Protein AF-A0A8S4EJ00-F1 (afdb_monomer_lite)

pLDDT: mean 72.22, std 15.59, range [40.72, 89.31]

Structure (mmCIF, N/CA/C/O backbone):
da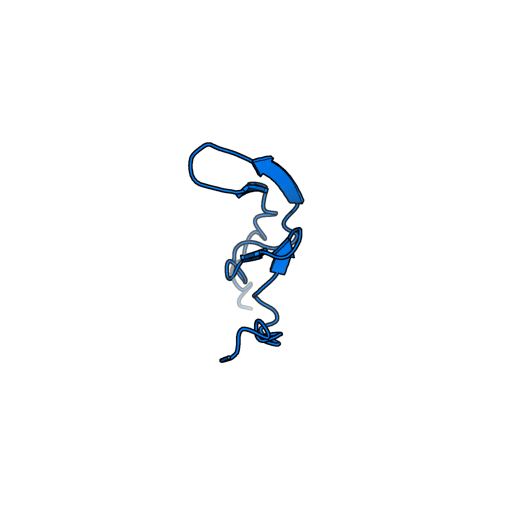ta_AF-A0A8S4EJ00-F1
#
_entry.id   AF-A0A8S4EJ00-F1
#
loop_
_atom_site.group_PDB
_atom_site.id
_atom_site.type_symbol
_atom_site.label_atom_id
_atom_site.label_alt_id
_atom_site.label_comp_id
_atom_site.label_asym_id
_atom_site.label_entity_id
_atom_site.label_seq_id
_atom_site.pdbx_PDB_ins_code
_atom_site.Cartn_x
_atom_site.Cartn_y
_atom_site.Cartn_z
_atom_site.occupancy
_atom_site.B_iso_or_equiv
_atom_site.auth_seq_id
_atom_site.auth_comp_id
_atom_site.auth_asym_id
_atom_site.auth_atom_id
_atom_site.pdbx_PDB_model_num
ATOM 1 N N . MET A 1 1 ? 0.173 -31.205 -5.362 1.00 42.12 1 MET A N 1
ATOM 2 C CA . MET A 1 1 ? 0.253 -29.812 -5.847 1.00 42.12 1 MET A CA 1
ATOM 3 C C . MET A 1 1 ? -0.142 -28.945 -4.668 1.00 42.12 1 MET A C 1
ATOM 5 O O . MET A 1 1 ? -1.312 -28.929 -4.320 1.00 42.12 1 MET A O 1
ATOM 9 N N . ALA A 1 2 ? 0.849 -28.430 -3.943 1.00 40.72 2 ALA A N 1
ATOM 10 C CA . ALA A 1 2 ? 0.661 -27.810 -2.637 1.00 40.72 2 ALA A CA 1
ATOM 11 C C . ALA A 1 2 ? 0.368 -26.308 -2.774 1.00 40.72 2 ALA A C 1
ATOM 13 O O . ALA A 1 2 ? 1.158 -25.581 -3.366 1.00 40.72 2 ALA A O 1
ATOM 14 N N . GLU A 1 3 ? -0.796 -25.921 -2.249 1.00 54.44 3 GLU A N 1
ATOM 15 C CA . GLU A 1 3 ? -0.983 -24.878 -1.230 1.00 54.44 3 GLU A CA 1
ATOM 16 C C . GLU A 1 3 ? -0.353 -23.500 -1.495 1.00 54.44 3 GL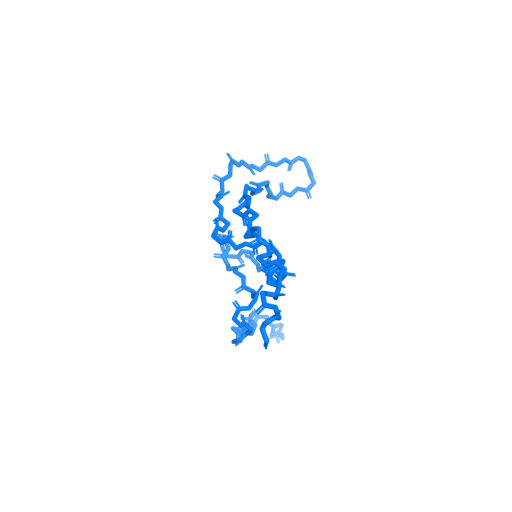U A C 1
ATOM 18 O O . GLU A 1 3 ? 0.814 -23.257 -1.205 1.00 54.44 3 GLU A O 1
ATOM 23 N N . ALA A 1 4 ? -1.192 -22.556 -1.921 1.00 40.78 4 ALA A N 1
ATOM 24 C CA . ALA A 1 4 ? -1.050 -21.147 -1.560 1.00 40.78 4 ALA A CA 1
ATOM 25 C C . ALA A 1 4 ? -2.439 -20.491 -1.526 1.00 40.78 4 ALA A C 1
ATOM 27 O O . ALA A 1 4 ? -2.721 -19.524 -2.231 1.00 40.78 4 ALA A O 1
ATOM 28 N N . ALA A 1 5 ? -3.343 -21.047 -0.713 1.00 42.03 5 ALA A N 1
ATOM 29 C CA . ALA A 1 5 ? -4.466 -20.277 -0.200 1.00 42.03 5 ALA A CA 1
ATOM 30 C C . ALA A 1 5 ? -3.863 -19.233 0.748 1.00 42.03 5 ALA A C 1
ATOM 32 O O . ALA A 1 5 ? -3.610 -19.519 1.916 1.00 42.03 5 ALA A O 1
ATOM 33 N N . GLY A 1 6 ? -3.515 -18.070 0.186 1.00 44.69 6 GLY A N 1
ATOM 34 C CA . GLY A 1 6 ? -2.984 -16.928 0.916 1.00 44.69 6 GLY A CA 1
ATOM 35 C C . GLY A 1 6 ? -3.902 -16.652 2.088 1.00 44.69 6 GLY A C 1
ATOM 36 O O . GLY A 1 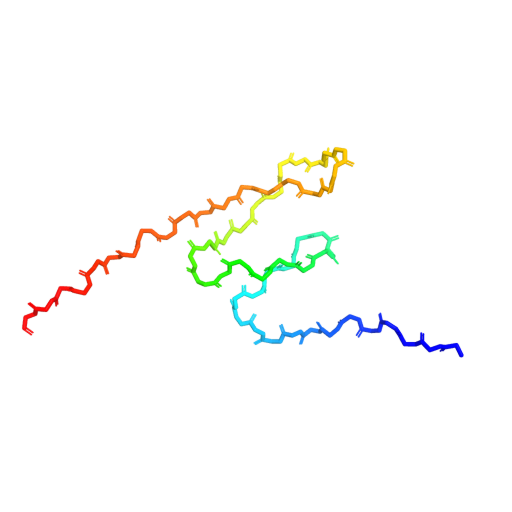6 ? -5.056 -16.266 1.899 1.00 44.69 6 GLY A O 1
ATOM 37 N N . ALA A 1 7 ? -3.400 -16.968 3.279 1.00 44.47 7 ALA A N 1
ATOM 38 C CA . ALA A 1 7 ? -4.119 -16.822 4.518 1.00 44.47 7 ALA A CA 1
ATOM 39 C C . ALA A 1 7 ? -4.719 -15.419 4.547 1.00 44.47 7 ALA A C 1
ATOM 41 O O . ALA A 1 7 ? -3.996 -14.422 4.496 1.00 44.47 7 ALA A O 1
ATOM 42 N N . ALA A 1 8 ? -6.047 -15.356 4.633 1.00 46.97 8 ALA A N 1
ATOM 43 C CA . ALA A 1 8 ? -6.731 -14.223 5.217 1.00 46.97 8 ALA A CA 1
ATOM 44 C C . ALA A 1 8 ? -6.241 -14.143 6.666 1.00 46.97 8 ALA A C 1
ATOM 46 O O . ALA A 1 8 ? -6.880 -14.646 7.589 1.00 46.97 8 ALA A O 1
ATOM 47 N N . SER A 1 9 ? -5.030 -13.616 6.854 1.00 50.09 9 SER A N 1
ATOM 48 C CA . SER A 1 9 ? -4.548 -13.246 8.162 1.00 50.09 9 SER A CA 1
ATOM 49 C C . SER A 1 9 ? -5.521 -12.174 8.600 1.00 50.09 9 SER A C 1
ATOM 51 O O . SER A 1 9 ? -5.513 -11.065 8.072 1.00 50.09 9 SER A O 1
ATOM 53 N N . SER A 1 10 ? -6.417 -12.531 9.518 1.00 57.38 10 SER A N 1
ATOM 54 C CA . SER A 1 10 ? -7.370 -11.627 10.160 1.00 57.38 10 SER A CA 1
ATOM 55 C C . SER A 1 10 ? -6.639 -10.636 11.079 1.00 57.38 10 SER A C 1
ATOM 57 O O . SER A 1 10 ? -7.151 -10.255 12.130 1.00 57.38 10 SER A O 1
ATOM 59 N N . ASN A 1 11 ? -5.416 -10.255 10.705 1.00 65.06 11 ASN A N 1
ATOM 60 C CA . ASN A 1 11 ? -4.653 -9.180 11.282 1.00 65.06 11 ASN A CA 1
ATOM 61 C C . ASN A 1 11 ? -5.373 -7.894 10.871 1.00 65.06 11 ASN A C 1
ATOM 63 O O . ASN A 1 11 ? -5.342 -7.541 9.692 1.00 65.06 11 ASN A O 1
ATOM 67 N N . PRO A 1 12 ? -5.989 -7.151 11.809 1.00 67.06 12 PRO A N 1
ATOM 68 C CA . PRO A 1 12 ? -6.623 -5.868 11.495 1.00 67.06 12 PRO A CA 1
ATOM 69 C C . PRO A 1 12 ? -5.607 -4.828 10.987 1.00 67.06 12 PRO A C 1
ATOM 71 O O . PRO A 1 12 ? -5.977 -3.744 10.554 1.00 67.06 12 PRO A O 1
ATOM 74 N N . ASN A 1 13 ? -4.316 -5.154 11.067 1.00 74.62 13 ASN A N 1
ATOM 75 C CA . ASN A 1 13 ? -3.189 -4.348 10.624 1.00 74.62 13 ASN A CA 1
ATOM 76 C C . ASN A 1 13 ? -2.668 -4.737 9.229 1.00 74.62 13 ASN A C 1
ATOM 78 O O . ASN A 1 13 ? -1.723 -4.111 8.746 1.00 74.62 13 ASN A O 1
ATOM 82 N N . ALA A 1 14 ? -3.248 -5.770 8.611 1.00 79.50 14 ALA A N 1
ATOM 83 C CA . ALA A 1 14 ? -2.912 -6.232 7.275 1.00 79.50 14 ALA A CA 1
ATOM 84 C C . ALA A 1 14 ? -3.994 -5.775 6.288 1.00 79.50 14 ALA A C 1
ATOM 86 O O . ALA A 1 14 ? -5.137 -6.225 6.352 1.00 79.50 14 ALA A O 1
ATOM 87 N N . GLU A 1 15 ? -3.638 -4.885 5.367 1.00 82.44 15 GLU A N 1
ATOM 88 C CA . GLU A 1 15 ? -4.531 -4.450 4.292 1.00 82.44 15 GLU A CA 1
ATOM 89 C C . GLU A 1 15 ? -4.183 -5.177 2.994 1.00 82.44 15 GLU A C 1
ATOM 91 O O . GLU A 1 15 ? -3.015 -5.334 2.638 1.00 82.44 15 GLU A O 1
ATOM 96 N N . ILE A 1 16 ? -5.207 -5.632 2.273 1.00 83.88 16 ILE A N 1
ATOM 97 C CA . ILE A 1 16 ? -5.028 -6.292 0.981 1.00 83.88 16 ILE A CA 1
ATOM 98 C C . ILE A 1 16 ? -5.317 -5.273 -0.113 1.00 83.88 16 ILE A C 1
ATOM 100 O O . ILE A 1 16 ? -6.463 -4.865 -0.301 1.00 83.88 16 ILE A O 1
ATOM 104 N N . VAL A 1 17 ? -4.295 -4.910 -0.884 1.00 84.69 17 VAL A N 1
ATOM 105 C CA . VAL A 1 17 ? -4.444 -4.001 -2.022 1.00 84.69 17 VAL A CA 1
ATOM 106 C C . VAL A 1 17 ? -4.214 -4.800 -3.299 1.00 84.69 17 VAL A C 1
ATOM 108 O O . VAL A 1 17 ? -3.140 -5.349 -3.528 1.00 84.69 17 VAL A O 1
ATOM 111 N N . ARG A 1 18 ? -5.265 -4.927 -4.121 1.00 83.38 18 ARG A N 1
ATOM 112 C CA . ARG A 1 18 ? -5.258 -5.678 -5.398 1.00 83.38 18 ARG A CA 1
ATOM 113 C C . ARG A 1 18 ? -4.733 -7.125 -5.297 1.00 83.38 18 ARG A C 1
ATOM 115 O O . ARG A 1 18 ? -4.225 -7.663 -6.274 1.00 83.38 18 ARG A O 1
ATOM 122 N N . GLY A 1 19 ? -4.888 -7.764 -4.136 1.00 83.25 19 GLY A N 1
ATOM 123 C CA . GLY A 1 19 ? -4.475 -9.154 -3.906 1.00 83.25 19 GLY A CA 1
ATOM 124 C C . GLY A 1 19 ? -3.058 -9.328 -3.351 1.00 83.25 19 GLY A C 1
ATOM 125 O O . GLY A 1 19 ? -2.667 -10.461 -3.087 1.00 83.25 19 GLY A O 1
ATOM 126 N N . GLN A 1 20 ? -2.308 -8.244 -3.122 1.00 81.62 20 GLN A N 1
ATOM 127 C CA . GLN A 1 20 ? -1.102 -8.276 -2.290 1.00 81.62 20 GLN A CA 1
ATOM 128 C C . GLN A 1 20 ? -1.428 -7.859 -0.855 1.00 81.62 20 GLN A C 1
ATOM 130 O O . GLN A 1 20 ? -2.189 -6.915 -0.644 1.00 81.62 20 GLN A O 1
ATOM 135 N N . VAL A 1 21 ? -0.855 -8.565 0.124 1.00 83.69 21 VAL A N 1
ATOM 136 C CA . VAL A 1 21 ? -1.009 -8.248 1.549 1.00 83.69 21 VAL A CA 1
ATOM 137 C C . VAL A 1 21 ? 0.054 -7.234 1.975 1.00 83.69 21 VAL A C 1
ATOM 139 O O . VAL A 1 21 ? 1.233 -7.393 1.659 1.00 83.69 21 VAL A O 1
ATOM 142 N N . PHE A 1 22 ? -0.364 -6.201 2.697 1.00 83.88 22 PHE A N 1
ATOM 143 C CA . PHE A 1 22 ? 0.496 -5.168 3.262 1.00 83.88 22 PHE A CA 1
ATOM 144 C C . PHE A 1 22 ? 0.298 -5.114 4.777 1.00 83.88 22 PHE A C 1
ATOM 146 O O . PHE A 1 22 ? -0.712 -4.613 5.267 1.00 83.88 22 PHE A O 1
ATOM 153 N N . GLU A 1 23 ? 1.277 -5.610 5.532 1.00 84.50 23 GLU A N 1
ATOM 154 C CA . GLU A 1 23 ? 1.269 -5.622 7.004 1.00 84.50 23 GLU A CA 1
ATOM 155 C C . GLU A 1 23 ? 1.922 -4.353 7.575 1.00 84.50 23 GLU A C 1
ATOM 157 O O . GLU A 1 23 ? 2.971 -4.398 8.214 1.00 84.50 23 GLU A O 1
ATOM 162 N N . VAL A 1 24 ? 1.333 -3.192 7.281 1.00 79.12 24 VAL A N 1
ATOM 163 C CA . VAL A 1 24 ? 1.905 -1.872 7.625 1.00 79.12 24 VAL A CA 1
ATOM 164 C C . VAL A 1 24 ? 1.135 -1.124 8.726 1.00 79.12 24 VAL A C 1
ATOM 166 O O . VAL A 1 24 ? 1.572 -0.060 9.179 1.00 79.12 24 VAL A O 1
ATOM 169 N N . GLY A 1 25 ? 0.021 -1.679 9.214 1.00 75.00 25 GLY A N 1
ATOM 170 C CA . GLY A 1 25 ? -0.698 -1.156 10.379 1.00 75.00 25 GLY A CA 1
ATOM 171 C C . GLY A 1 25 ? 0.039 -1.436 11.701 1.00 75.00 25 GLY A C 1
ATOM 172 O O . GLY A 1 25 ? 0.832 -2.375 11.771 1.00 75.00 25 GLY A O 1
ATOM 173 N N . PRO A 1 26 ? -0.201 -0.664 12.785 1.00 72.31 26 PRO A N 1
ATOM 174 C CA . PRO A 1 26 ? -1.202 0.401 12.967 1.00 72.31 26 PRO A CA 1
ATOM 175 C C . PRO A 1 26 ? -0.726 1.820 12.602 1.00 72.31 26 PRO A C 1
ATOM 177 O O . PRO A 1 26 ? -1.477 2.769 12.783 1.00 72.31 26 PRO A O 1
ATOM 180 N N . ARG A 1 27 ? 0.515 1.997 12.130 1.00 78.94 27 ARG A N 1
ATOM 181 C CA . ARG A 1 27 ? 1.068 3.330 11.797 1.00 78.94 27 ARG A CA 1
ATOM 182 C C . ARG A 1 27 ? 0.560 3.871 10.461 1.00 78.94 27 ARG A C 1
ATOM 184 O O . ARG A 1 27 ? 0.422 5.078 10.291 1.00 78.94 27 ARG A O 1
ATOM 191 N N . TYR A 1 28 ? 0.299 2.965 9.527 1.00 82.00 28 TYR A N 1
ATOM 192 C CA . TYR A 1 28 ? -0.164 3.265 8.184 1.00 82.00 28 TYR A CA 1
ATOM 193 C C . TYR A 1 28 ? -1.478 2.532 7.963 1.00 82.00 28 TYR A C 1
ATOM 195 O O . TYR A 1 28 ? -1.533 1.308 8.058 1.00 82.00 28 TYR A O 1
ATOM 203 N N . THR A 1 29 ? -2.536 3.293 7.718 1.00 81.06 29 THR A N 1
ATOM 204 C CA . THR A 1 29 ? -3.886 2.776 7.486 1.00 81.06 29 THR A CA 1
ATOM 205 C C . THR A 1 29 ? -4.468 3.419 6.236 1.00 81.06 29 THR A C 1
ATOM 207 O O . THR A 1 29 ? -3.988 4.464 5.782 1.00 81.06 29 THR A O 1
ATOM 210 N N . ASN A 1 30 ? -5.508 2.800 5.687 1.00 83.44 30 ASN A N 1
ATOM 211 C CA . ASN A 1 30 ? -6.262 3.303 4.554 1.00 83.44 30 ASN A CA 1
ATOM 212 C C . ASN A 1 30 ? -5.361 3.422 3.315 1.00 83.44 30 ASN A C 1
ATOM 214 O O . ASN A 1 30 ? -5.211 4.497 2.723 1.00 83.44 30 ASN A O 1
ATOM 218 N N . LEU A 1 31 ? -4.709 2.306 2.975 1.00 86.31 31 LEU A N 1
ATOM 219 C CA . LEU A 1 31 ? -3.760 2.229 1.874 1.00 86.31 31 LEU A CA 1
ATOM 220 C C . LEU A 1 31 ? -4.490 2.434 0.550 1.00 86.31 31 LEU A C 1
ATOM 222 O O . LEU A 1 31 ? -5.464 1.751 0.239 1.00 86.31 31 LEU A O 1
ATOM 226 N N . SER A 1 32 ? -3.988 3.353 -0.270 1.00 86.50 32 SER A N 1
ATOM 227 C CA . SER A 1 32 ? -4.533 3.590 -1.603 1.00 86.50 32 SER A CA 1
ATOM 228 C C . SER A 1 32 ? -3.483 3.322 -2.665 1.00 86.50 32 SER A C 1
ATOM 230 O O . SER A 1 32 ? -2.333 3.754 -2.5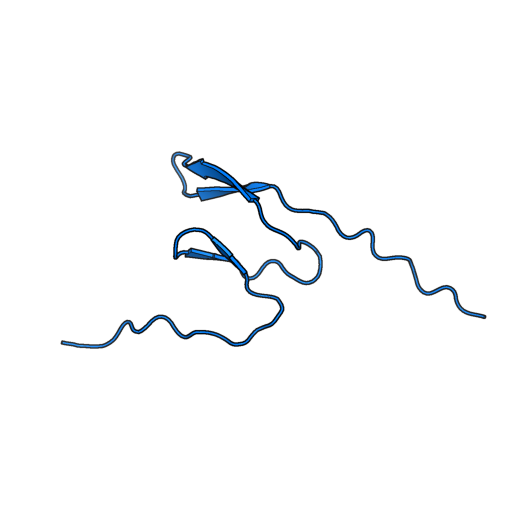71 1.00 86.50 32 SER A O 1
ATOM 232 N N . TYR A 1 33 ? -3.879 2.576 -3.688 1.00 87.81 33 TYR A N 1
ATOM 233 C CA . TYR A 1 33 ? -3.010 2.237 -4.801 1.00 87.81 33 TYR A CA 1
ATOM 234 C C . TYR A 1 33 ? -2.686 3.473 -5.643 1.00 87.81 33 TYR A C 1
ATOM 236 O O . TYR A 1 33 ? -3.592 4.164 -6.106 1.00 87.81 33 TYR A O 1
ATOM 244 N N . ILE A 1 34 ? -1.393 3.711 -5.881 1.00 89.31 34 ILE A N 1
ATOM 245 C CA . ILE A 1 34 ? -0.920 4.798 -6.749 1.00 89.31 34 ILE A CA 1
ATOM 246 C C . ILE A 1 34 ? -0.432 4.242 -8.091 1.00 89.31 34 ILE A C 1
ATOM 248 O O . ILE A 1 34 ? -0.743 4.795 -9.143 1.00 89.31 34 ILE A O 1
ATOM 252 N N . GLY A 1 35 ? 0.344 3.155 -8.066 1.00 88.50 35 GLY A N 1
ATOM 253 C CA . GLY A 1 35 ? 0.984 2.610 -9.263 1.00 88.50 35 GLY A CA 1
ATOM 254 C C . GLY A 1 35 ? 1.844 1.383 -8.977 1.00 88.50 35 GLY A C 1
ATOM 255 O O . GLY A 1 35 ? 2.085 1.039 -7.825 1.00 88.50 35 GLY A O 1
ATOM 256 N N . GLU A 1 36 ? 2.326 0.722 -10.023 1.00 88.31 36 GLU A N 1
ATOM 257 C CA . GLU A 1 36 ? 3.320 -0.353 -9.932 1.00 88.31 36 GLU A CA 1
ATOM 258 C C . GLU A 1 36 ? 4.685 0.199 -10.367 1.00 88.31 36 GLU A C 1
ATOM 260 O O . GLU A 1 36 ? 4.814 0.829 -11.416 1.00 88.31 36 GLU A O 1
ATOM 265 N N . GLY A 1 37 ? 5.700 0.018 -9.526 1.00 84.00 37 GLY A N 1
ATOM 266 C CA . GLY A 1 37 ? 7.095 0.337 -9.806 1.00 84.00 37 GLY A CA 1
ATOM 267 C C . GLY A 1 37 ? 7.905 -0.912 -10.165 1.00 84.00 37 GLY A C 1
ATOM 268 O O . GLY A 1 37 ? 7.440 -2.041 -10.035 1.00 84.00 37 GLY A O 1
ATOM 269 N N . ALA A 1 38 ? 9.168 -0.718 -10.560 1.00 82.31 38 ALA A N 1
ATOM 270 C CA . ALA A 1 38 ? 10.073 -1.810 -10.951 1.00 82.31 38 ALA A CA 1
ATOM 271 C C . ALA A 1 38 ? 10.304 -2.866 -9.851 1.00 82.31 38 ALA A C 1
ATOM 273 O O . ALA A 1 38 ? 10.698 -3.991 -10.144 1.00 82.31 38 ALA A O 1
ATOM 274 N N . TYR A 1 39 ? 10.054 -2.496 -8.595 1.00 80.38 39 TYR A N 1
ATOM 275 C CA . TYR A 1 39 ? 10.248 -3.343 -7.421 1.00 80.38 39 TYR A CA 1
ATOM 276 C C . TYR A 1 39 ? 8.932 -3.724 -6.725 1.00 80.38 39 TYR A C 1
ATOM 278 O O . TYR A 1 39 ? 8.970 -4.267 -5.626 1.00 80.38 39 TYR A O 1
ATOM 286 N N . GLY A 1 40 ? 7.776 -3.458 -7.346 1.00 85.31 40 GLY A N 1
ATOM 287 C CA . GLY A 1 40 ? 6.469 -3.860 -6.823 1.00 85.31 40 GLY A CA 1
ATOM 288 C C . GLY A 1 40 ? 5.444 -2.733 -6.766 1.00 85.31 40 GLY A C 1
ATOM 289 O O . GLY A 1 40 ? 5.595 -1.687 -7.390 1.00 85.31 40 GLY A O 1
ATOM 290 N N . MET A 1 41 ? 4.370 -2.960 -6.019 1.00 86.75 41 MET A N 1
ATOM 291 C CA . MET A 1 41 ? 3.239 -2.044 -5.915 1.00 86.75 41 MET A CA 1
ATOM 292 C C . MET A 1 41 ? 3.538 -0.875 -4.969 1.00 86.75 41 MET A C 1
ATOM 294 O O . MET A 1 41 ? 3.990 -1.055 -3.841 1.00 86.75 41 MET A O 1
ATOM 298 N N . VAL A 1 42 ? 3.252 0.335 -5.439 1.00 89.00 42 VAL A N 1
ATOM 299 C CA . VAL A 1 42 ? 3.395 1.584 -4.698 1.00 89.00 42 VAL A CA 1
ATOM 300 C C . VAL A 1 42 ? 2.021 2.017 -4.204 1.00 89.00 42 VAL A C 1
ATOM 302 O O . VAL A 1 42 ? 1.079 2.215 -4.981 1.00 89.00 42 VAL A O 1
ATOM 305 N N . VAL A 1 43 ? 1.921 2.175 -2.889 1.00 88.31 43 VAL A N 1
ATOM 306 C CA . VAL A 1 43 ? 0.712 2.613 -2.196 1.00 88.31 43 VAL A CA 1
ATOM 307 C C . VAL A 1 43 ? 1.001 3.886 -1.415 1.00 88.31 43 VAL A C 1
ATOM 309 O O . VAL A 1 43 ? 2.101 4.078 -0.897 1.00 88.31 43 VAL A O 1
ATOM 312 N N . THR A 1 44 ? 0.011 4.768 -1.346 1.00 87.88 44 THR A N 1
ATOM 313 C CA . THR A 1 44 ? 0.002 5.855 -0.371 1.00 87.88 44 THR A CA 1
ATOM 314 C C . THR A 1 44 ? -0.651 5.336 0.896 1.00 87.88 44 THR A C 1
ATOM 316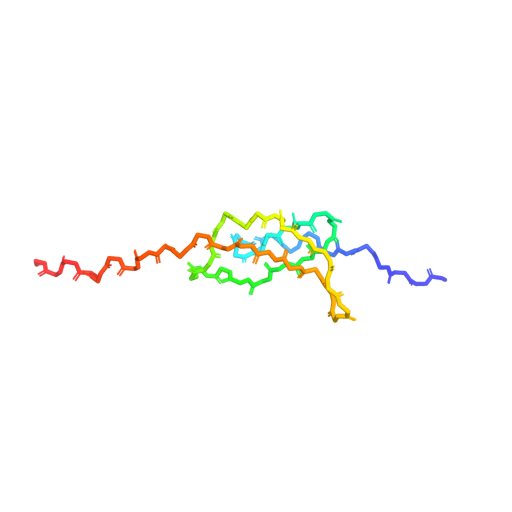 O O . THR A 1 44 ? -1.541 4.487 0.835 1.00 87.88 44 THR A O 1
ATOM 319 N N . ALA A 1 45 ? -0.218 5.848 2.037 1.00 88.44 45 ALA A N 1
ATOM 320 C CA . ALA A 1 45 ? -0.785 5.511 3.325 1.00 88.44 45 ALA A CA 1
ATOM 321 C C . ALA A 1 45 ? -1.268 6.775 4.023 1.00 88.44 45 ALA A C 1
ATOM 323 O O . ALA A 1 45 ? -0.561 7.786 4.049 1.00 88.44 45 ALA A O 1
ATOM 324 N N . GLY A 1 46 ? -2.440 6.691 4.647 1.00 84.00 46 GLY A N 1
ATOM 325 C CA . GLY A 1 46 ? -2.815 7.636 5.681 1.00 84.00 46 GLY A CA 1
ATOM 326 C C . GLY A 1 46 ? -1.926 7.387 6.892 1.00 84.00 46 GLY A C 1
ATOM 327 O O . GLY A 1 46 ? -2.017 6.340 7.534 1.00 84.00 46 GLY A O 1
ATOM 328 N N . CYS A 1 47 ? -1.038 8.331 7.191 1.00 73.25 47 CYS A N 1
ATOM 329 C CA . CYS A 1 47 ? -0.410 8.377 8.501 1.00 73.25 47 CYS A CA 1
ATOM 330 C C . CYS A 1 47 ? -1.514 8.740 9.494 1.00 73.25 47 CYS A C 1
ATOM 332 O O . CYS A 1 47 ? -2.025 9.860 9.460 1.00 73.25 47 CYS A O 1
ATOM 334 N N . VAL A 1 48 ? -1.914 7.795 10.341 1.00 68.25 48 VAL A N 1
ATOM 335 C CA . VAL A 1 48 ? -2.659 8.156 11.544 1.00 68.25 48 VAL A CA 1
ATOM 336 C C . VAL A 1 48 ? -1.646 8.796 12.470 1.00 68.25 48 VAL A C 1
ATOM 338 O O . VAL A 1 48 ? -0.748 8.130 12.988 1.00 68.25 48 VAL A O 1
ATOM 341 N N . GLU A 1 49 ? -1.741 10.116 12.604 1.00 61.66 49 GLU A N 1
ATOM 342 C CA . GLU A 1 49 ? -1.030 10.819 13.655 1.00 61.66 49 GLU A CA 1
ATOM 343 C C . GLU A 1 49 ? -1.457 10.170 14.969 1.00 61.66 49 GLU A C 1
ATOM 345 O O . GLU A 1 49 ? -2.627 10.189 15.349 1.00 61.66 49 GLU A O 1
ATOM 350 N N . TYR A 1 50 ? -0.513 9.476 15.596 1.00 58.59 50 TYR A N 1
ATOM 351 C CA . TYR A 1 50 ? -0.719 8.889 16.904 1.00 58.59 50 TYR A CA 1
ATOM 352 C C . TYR A 1 50 ? -0.892 10.073 17.850 1.00 58.59 50 TYR A C 1
ATOM 354 O O . TYR A 1 50 ? 0.103 10.696 18.219 1.00 58.59 50 TYR A O 1
ATOM 362 N N . GLU A 1 51 ? -2.135 10.422 18.192 1.00 60.75 51 GLU A N 1
ATOM 363 C CA . GLU A 1 51 ? -2.407 11.385 19.255 1.00 60.75 51 GLU A CA 1
ATOM 364 C C . GLU A 1 51 ? -1.653 10.878 20.494 1.00 60.75 51 GLU A C 1
ATOM 366 O O . GLU A 1 51 ? -1.945 9.777 20.983 1.00 60.75 51 GLU A O 1
ATOM 371 N N . PRO A 1 52 ? -0.602 11.579 20.964 1.00 56.50 52 PRO A N 1
ATOM 372 C CA . PRO A 1 52 ? 0.139 11.109 22.115 1.00 56.50 52 PRO A CA 1
ATOM 373 C C . PRO A 1 52 ? -0.816 11.210 23.293 1.00 56.50 52 PRO A C 1
ATOM 375 O O . PRO A 1 52 ? -1.233 12.312 23.637 1.00 56.50 52 PRO A O 1
ATOM 378 N N . PHE A 1 53 ? -1.189 10.049 23.842 1.00 55.03 53 PHE A N 1
ATOM 379 C CA . PHE A 1 53 ? -1.957 9.866 25.073 1.00 55.03 53 PHE A CA 1
ATOM 380 C C . PHE A 1 53 ? -2.047 11.160 25.893 1.00 55.03 53 PHE A C 1
ATOM 382 O O . PHE A 1 53 ? -1.094 11.544 26.578 1.00 55.03 53 PHE A O 1
ATOM 389 N N . SER A 1 54 ? -3.193 11.837 25.814 1.00 57.19 54 SER A N 1
ATOM 390 C CA . SER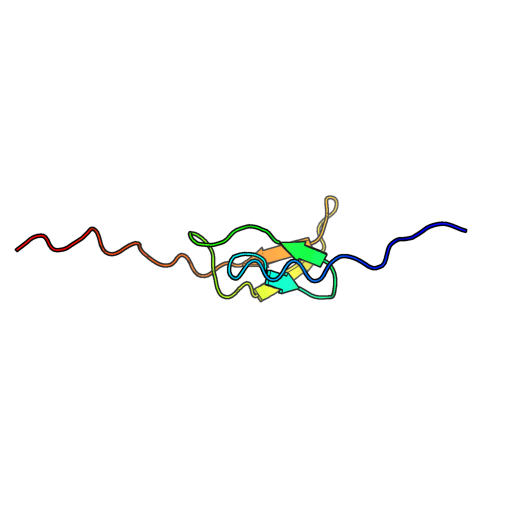 A 1 54 ? -3.537 12.918 26.725 1.00 57.19 54 SER A CA 1
ATOM 391 C C . SER A 1 54 ? -3.712 12.303 28.114 1.00 57.19 54 SER A C 1
ATOM 393 O O . SER A 1 54 ? -4.793 11.844 28.476 1.00 57.19 54 SER A O 1
ATOM 395 N N . SER A 1 55 ? -2.614 12.216 28.862 1.00 60.38 55 SER A N 1
ATOM 396 C CA . SER A 1 55 ? -2.613 11.821 30.266 1.00 60.38 55 SER A CA 1
ATOM 397 C C . SER A 1 55 ? -3.216 12.968 31.078 1.00 60.38 55 SER A C 1
ATOM 399 O O . SER A 1 55 ? -2.548 13.974 31.308 1.00 60.38 55 SER A O 1
ATOM 401 N N . THR A 1 56 ? -4.480 12.827 31.478 1.00 56.62 56 THR A N 1
ATOM 402 C CA . THR A 1 56 ? -5.009 13.457 32.701 1.00 56.62 56 THR A CA 1
ATOM 403 C C . THR A 1 56 ? -4.919 12.442 33.826 1.00 56.62 56 THR A C 1
ATOM 405 O O . THR A 1 56 ? -5.215 11.259 33.548 1.00 56.62 56 THR A O 1
#

Organism: Plutella xylostella (NCBI:txid51655)

Radius of gyration: 14.91 Å; chains: 1; bounding box: 18×43×44 Å

Secondary structure (DSSP, 8-state):
-----------TT-EEETTEEE--TTTEEEEEEEEEETTEEEEEEEE---------

Foldseek 3Di:
DDDDPPDPPVPPQWDADPNDIDNHPDQWDDWAWDDADPVGTDTDTPGPPPPPPPDD

Sequence (56 aa):
MAEAAGAASSNPNAEIVRGQVFEVGPRYTNLSYIGEGAYGMVVTAGCVEYEPFSST